Protein AF-A0A7S3ZFI7-F1 (afdb_monomer)

Mean predicted aligned error: 6.42 Å

Structure (mmCIF, N/CA/C/O backbone):
data_AF-A0A7S3ZFI7-F1
#
_entry.id   AF-A0A7S3ZFI7-F1
#
loop_
_atom_site.group_PDB
_atom_site.id
_atom_site.type_symbol
_atom_site.label_atom_id
_atom_site.label_alt_id
_atom_site.label_comp_id
_atom_site.label_asym_id
_atom_site.label_entity_id
_atom_site.label_seq_id
_atom_site.pdbx_PDB_ins_code
_atom_site.Cartn_x
_atom_site.Cartn_y
_atom_site.Cartn_z
_atom_site.occupancy
_atom_site.B_iso_or_equiv
_atom_site.auth_seq_id
_atom_site.auth_comp_id
_atom_site.auth_asym_id
_atom_site.auth_atom_id
_atom_site.pdbx_PDB_model_num
ATOM 1 N N . GLY A 1 1 ? 22.942 -2.875 2.070 1.00 42.62 1 GLY A N 1
ATOM 2 C CA . GLY A 1 1 ? 22.143 -2.290 3.158 1.00 42.62 1 GLY A CA 1
ATOM 3 C C . GLY A 1 1 ? 21.107 -1.378 2.551 1.00 42.62 1 GLY A C 1
ATOM 4 O O . GLY A 1 1 ? 21.438 -0.238 2.282 1.00 42.62 1 GLY A O 1
ATOM 5 N N . GLY A 1 2 ? 19.921 -1.910 2.255 1.00 50.19 2 GLY A N 1
ATOM 6 C CA . GLY A 1 2 ? 18.854 -1.205 1.529 1.00 50.19 2 GLY A CA 1
ATOM 7 C C . GLY A 1 2 ? 17.452 -1.699 1.896 1.00 50.19 2 GLY A C 1
ATOM 8 O O . GLY A 1 2 ? 16.550 -1.615 1.080 1.00 50.19 2 GLY A O 1
ATOM 9 N N . ILE A 1 3 ? 17.293 -2.268 3.095 1.00 49.34 3 ILE A N 1
ATOM 10 C CA . ILE A 1 3 ? 15.985 -2.616 3.663 1.00 49.34 3 ILE A CA 1
ATOM 11 C C . ILE A 1 3 ? 15.867 -1.952 5.034 1.00 49.34 3 ILE A C 1
ATOM 13 O O . ILE A 1 3 ? 16.864 -1.883 5.760 1.00 49.34 3 ILE A O 1
ATOM 17 N N . THR A 1 4 ? 14.673 -1.480 5.383 1.00 49.75 4 THR A N 1
ATOM 18 C CA . THR A 1 4 ? 14.353 -0.953 6.713 1.00 49.75 4 THR A CA 1
ATOM 19 C C . THR A 1 4 ? 14.532 -2.061 7.757 1.00 49.75 4 THR A C 1
ATOM 21 O O . THR A 1 4 ? 14.021 -3.167 7.587 1.00 49.75 4 THR A O 1
ATOM 24 N N . GLN A 1 5 ? 15.293 -1.795 8.826 1.00 54.38 5 GLN A N 1
ATOM 25 C CA . GLN A 1 5 ? 15.599 -2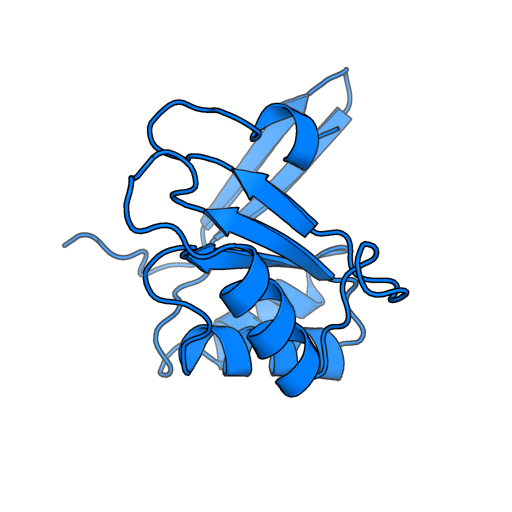.769 9.894 1.00 54.38 5 GLN A CA 1
ATOM 26 C C . GLN A 1 5 ? 15.017 -2.381 11.264 1.00 54.38 5 GLN A C 1
ATOM 28 O O . GLN A 1 5 ? 15.114 -3.152 12.217 1.00 54.38 5 GLN A O 1
ATOM 33 N N . SER A 1 6 ? 14.400 -1.205 11.370 1.00 54.47 6 SER A N 1
ATOM 34 C CA . SER A 1 6 ? 13.795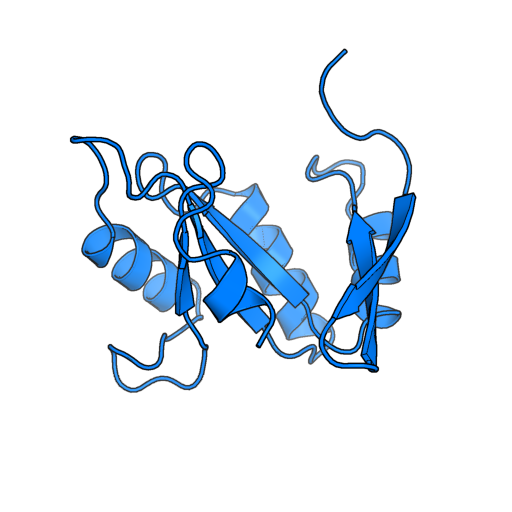 -0.666 12.591 1.00 54.47 6 SER A CA 1
ATOM 35 C C . SER A 1 6 ? 12.430 -0.066 12.275 1.00 54.47 6 SER A C 1
ATOM 37 O O . SER A 1 6 ? 12.267 0.505 11.203 1.00 54.47 6 SER A O 1
ATOM 39 N N . LEU A 1 7 ? 11.477 -0.150 13.209 1.00 57.50 7 LEU A N 1
ATOM 40 C CA . LEU A 1 7 ? 10.214 0.587 13.109 1.00 57.50 7 LEU A CA 1
ATOM 41 C C . LEU A 1 7 ? 10.524 2.091 13.061 1.00 57.50 7 LEU A C 1
ATOM 43 O O . LEU A 1 7 ? 11.108 2.621 14.008 1.00 57.50 7 LEU A O 1
ATOM 47 N N . GLY A 1 8 ? 10.172 2.749 11.961 1.00 63.34 8 GLY A N 1
ATOM 48 C CA . GLY A 1 8 ? 10.343 4.188 11.772 1.00 63.34 8 GLY A CA 1
ATOM 49 C C . GLY A 1 8 ? 8.989 4.844 11.553 1.00 63.34 8 GLY A C 1
ATOM 50 O O . GLY A 1 8 ? 8.206 4.361 10.744 1.00 63.34 8 GLY A O 1
ATOM 51 N N . GLY A 1 9 ? 8.708 5.918 12.288 1.00 72.00 9 GLY A N 1
ATOM 52 C CA . GLY A 1 9 ? 7.520 6.743 12.089 1.00 72.00 9 GLY A CA 1
ATOM 53 C C . GLY A 1 9 ? 7.908 8.096 11.509 1.00 72.00 9 GLY A C 1
ATOM 54 O O . GLY A 1 9 ? 8.873 8.696 11.987 1.00 72.00 9 GLY A O 1
ATOM 55 N N . PHE A 1 10 ? 7.182 8.586 10.511 1.00 77.31 10 PHE A N 1
ATOM 56 C CA . PHE A 1 10 ? 7.348 9.950 10.016 1.00 77.31 10 PHE A CA 1
ATOM 57 C C . PHE A 1 10 ? 5.994 10.630 9.831 1.00 77.31 10 PHE A C 1
ATOM 59 O O . PHE A 1 10 ? 5.019 10.011 9.413 1.00 77.31 10 PHE A O 1
ATOM 66 N N . LEU A 1 11 ? 5.948 11.913 10.184 1.00 75.62 11 LEU A N 1
ATOM 67 C CA . LEU A 1 11 ? 4.769 12.753 10.025 1.00 75.62 11 LEU A CA 1
ATOM 68 C C . LEU A 1 11 ? 4.838 13.468 8.679 1.00 75.62 11 LEU A C 1
ATOM 70 O O . LEU A 1 11 ? 5.876 14.028 8.318 1.00 75.62 11 LEU A O 1
ATOM 74 N N . VAL A 1 12 ? 3.726 13.454 7.957 1.00 80.56 12 VAL A N 1
ATOM 75 C CA . VAL A 1 12 ? 3.531 14.183 6.706 1.00 80.56 12 VAL A CA 1
ATOM 76 C C . VAL A 1 12 ? 2.336 15.105 6.896 1.00 80.56 12 VAL A C 1
ATOM 78 O O . VAL A 1 12 ? 1.251 14.649 7.248 1.00 80.56 12 VAL A O 1
ATOM 81 N N . SER A 1 13 ? 2.533 16.403 6.678 1.00 78.25 13 SER A N 1
ATOM 82 C CA . SER A 1 13 ? 1.449 17.385 6.703 1.00 78.25 13 SER A CA 1
ATOM 83 C C . SER A 1 13 ? 0.922 17.604 5.286 1.00 78.25 13 SER A C 1
ATOM 85 O O . SER A 1 13 ? 1.690 17.976 4.397 1.00 78.25 13 SER A O 1
ATOM 87 N N . ARG A 1 14 ? -0.381 17.409 5.074 1.00 75.94 14 ARG A N 1
ATOM 88 C CA . ARG A 1 14 ? -1.074 17.637 3.796 1.00 75.94 14 ARG A CA 1
ATOM 89 C C . ARG A 1 14 ? -2.433 18.274 4.082 1.00 75.94 14 ARG A C 1
ATOM 91 O O . ARG A 1 14 ? -3.130 17.831 4.982 1.00 75.94 14 ARG A O 1
ATOM 98 N N . ASN A 1 15 ? -2.791 19.337 3.358 1.00 73.62 15 ASN A N 1
ATOM 99 C CA . ASN A 1 15 ? -4.084 20.031 3.496 1.00 73.62 15 ASN A CA 1
ATOM 100 C C . ASN A 1 15 ? -4.472 20.395 4.950 1.00 73.62 15 ASN A C 1
ATOM 102 O O . ASN A 1 15 ? -5.609 20.195 5.361 1.00 73.62 15 ASN A O 1
ATOM 106 N N . GLU A 1 16 ? -3.517 20.912 5.736 1.00 76.31 16 GLU A N 1
ATOM 107 C CA . GLU A 1 16 ? -3.681 21.243 7.171 1.00 76.31 16 GLU A CA 1
ATOM 108 C C . GLU A 1 16 ? -3.970 20.040 8.095 1.00 76.31 16 GLU A C 1
ATOM 110 O O . GLU A 1 16 ? -4.217 20.219 9.288 1.00 76.31 16 GLU A O 1
ATOM 115 N N . GLN A 1 17 ? -3.876 18.814 7.578 1.00 77.88 17 GLN A N 1
ATOM 116 C CA . GLN A 1 17 ? -3.967 17.569 8.333 1.00 77.88 17 GLN A CA 1
ATOM 117 C C . GLN A 1 17 ? -2.589 16.913 8.467 1.00 77.88 17 GLN A C 1
ATOM 119 O O . GLN A 1 17 ? -1.753 16.978 7.563 1.00 77.88 17 GLN A O 1
ATOM 124 N N . GLU A 1 18 ? -2.336 16.280 9.612 1.00 82.06 18 GLU A N 1
ATOM 125 C CA . GLU A 1 18 ? -1.114 15.512 9.860 1.00 82.06 18 GLU A CA 1
ATOM 126 C C . GLU A 1 18 ? -1.404 14.015 9.753 1.00 82.06 18 GLU A C 1
ATOM 128 O O . GLU A 1 18 ? -2.304 13.498 10.412 1.00 82.06 18 GLU A O 1
ATOM 133 N N . MET A 1 19 ? -0.610 13.313 8.948 1.00 83.31 19 MET A N 1
ATOM 134 C CA . MET A 1 19 ? -0.648 11.860 8.809 1.00 83.31 19 MET A CA 1
ATOM 135 C C . MET A 1 19 ? 0.648 11.257 9.338 1.00 83.31 19 MET A C 1
ATOM 137 O O . MET A 1 19 ? 1.740 11.719 9.005 1.00 83.31 19 MET A O 1
ATOM 141 N N . CYS A 1 20 ? 0.540 10.209 10.153 1.00 81.88 20 CYS A N 1
ATOM 142 C CA . CYS A 1 20 ? 1.688 9.456 10.648 1.00 81.88 20 CYS A CA 1
ATOM 143 C C . CYS A 1 20 ? 1.850 8.171 9.836 1.00 81.88 20 CYS A C 1
ATOM 145 O O . CYS A 1 20 ? 0.986 7.298 9.866 1.00 81.88 20 CYS A O 1
ATOM 147 N N . PHE A 1 21 ? 2.975 8.038 9.144 1.00 82.69 21 PHE A N 1
ATOM 148 C CA . PHE A 1 21 ? 3.337 6.821 8.433 1.00 82.69 21 PHE A CA 1
ATOM 149 C C . PHE A 1 21 ? 4.262 5.980 9.302 1.00 82.69 21 PHE A C 1
ATOM 151 O O . PHE A 1 21 ? 5.292 6.469 9.766 1.00 82.69 21 PHE A O 1
ATOM 158 N N . LEU A 1 22 ? 3.907 4.709 9.499 1.00 78.75 22 LEU A N 1
ATOM 159 C CA . LEU A 1 22 ? 4.745 3.721 10.174 1.00 78.75 22 LEU A CA 1
ATOM 160 C C . LEU A 1 22 ? 5.335 2.759 9.141 1.00 78.75 22 LEU A C 1
ATOM 162 O O . LEU A 1 22 ? 4.620 1.934 8.576 1.00 78.75 22 LEU A O 1
ATOM 166 N N . ASP A 1 23 ? 6.646 2.831 8.925 1.00 79.81 23 ASP A N 1
ATOM 167 C CA . ASP A 1 23 ? 7.366 1.876 8.086 1.00 79.81 23 ASP A CA 1
ATOM 168 C C . ASP A 1 23 ? 7.826 0.676 8.928 1.00 79.81 23 ASP A C 1
ATOM 170 O O . ASP A 1 23 ? 8.492 0.822 9.963 1.00 79.81 23 ASP A O 1
ATOM 174 N N . THR A 1 24 ? 7.455 -0.529 8.490 1.00 67.69 24 THR A N 1
ATOM 175 C CA . THR A 1 24 ? 7.795 -1.790 9.160 1.00 67.69 24 THR A CA 1
ATOM 176 C C . THR A 1 24 ? 8.595 -2.696 8.221 1.00 67.69 24 THR A C 1
ATOM 178 O O . THR A 1 24 ? 8.278 -2.805 7.039 1.00 67.69 24 THR A O 1
ATOM 181 N N . PRO A 1 25 ? 9.604 -3.433 8.717 1.00 66.75 25 PRO A N 1
ATOM 182 C CA . PRO A 1 25 ? 10.327 -4.390 7.884 1.00 66.75 25 PRO A CA 1
ATOM 183 C C . PRO A 1 25 ? 9.418 -5.524 7.352 1.00 66.75 25 PRO A C 1
ATOM 185 O O . PRO A 1 25 ? 8.751 -6.226 8.120 1.00 66.75 25 PRO A O 1
ATOM 188 N N . GLY A 1 26 ? 9.450 -5.775 6.038 1.00 59.75 26 GLY A N 1
ATOM 189 C CA . GLY A 1 26 ? 8.643 -6.813 5.366 1.00 59.75 26 GLY A CA 1
ATOM 190 C C . GLY A 1 26 ? 9.112 -8.264 5.570 1.00 59.75 26 GLY A C 1
ATOM 191 O O . GLY A 1 26 ? 8.361 -9.209 5.334 1.00 59.75 26 GLY A O 1
ATOM 192 N N . HIS A 1 27 ? 10.332 -8.485 6.074 1.00 71.56 27 HIS A N 1
ATOM 193 C CA . HIS A 1 27 ? 10.874 -9.837 6.259 1.00 71.56 27 HIS A CA 1
ATOM 194 C C . HIS A 1 27 ? 10.099 -10.622 7.336 1.00 71.56 27 HIS A C 1
ATOM 196 O O . HIS A 1 27 ? 9.687 -10.067 8.358 1.00 71.56 27 HIS A O 1
ATOM 202 N N . SER A 1 28 ? 9.901 -11.928 7.135 1.00 62.25 28 SER A N 1
ATOM 203 C CA . SER A 1 28 ? 9.087 -12.810 7.997 1.00 62.25 28 SER A CA 1
ATOM 204 C C . SER A 1 28 ? 9.499 -12.791 9.476 1.00 62.25 28 SER A C 1
ATOM 206 O O . SER A 1 28 ? 8.651 -12.812 10.364 1.00 62.25 28 SER A O 1
ATOM 208 N N . VAL A 1 29 ? 10.797 -12.640 9.746 1.00 59.44 29 VAL A N 1
ATOM 209 C CA . VAL A 1 29 ? 11.377 -12.514 11.100 1.00 59.44 29 VAL A CA 1
ATOM 210 C C . VAL A 1 29 ? 10.792 -11.333 11.900 1.00 59.44 29 VAL A C 1
ATOM 212 O O . VAL A 1 29 ? 10.767 -11.380 13.127 1.00 59.44 29 VAL A O 1
ATOM 215 N N . PHE A 1 30 ? 10.245 -10.308 11.238 1.00 68.62 30 PHE A N 1
ATOM 216 C CA . PHE A 1 30 ? 9.665 -9.122 11.884 1.00 68.62 30 PHE A CA 1
ATOM 217 C C . PHE A 1 30 ? 8.133 -9.151 11.977 1.00 68.62 30 PHE A C 1
ATOM 219 O O . PHE A 1 30 ? 7.510 -8.119 12.231 1.00 68.62 30 PHE A O 1
ATOM 226 N N . ARG A 1 31 ? 7.506 -10.330 11.845 1.00 69.19 31 ARG A N 1
ATOM 227 C CA . ARG A 1 31 ? 6.047 -10.514 11.978 1.00 69.19 31 ARG A CA 1
ATOM 228 C C . ARG A 1 31 ? 5.473 -9.841 13.228 1.00 69.19 31 ARG A C 1
ATOM 230 O O . ARG A 1 31 ? 4.462 -9.151 13.151 1.00 69.19 31 ARG A O 1
ATOM 237 N N . SER A 1 32 ? 6.143 -9.988 14.376 1.00 73.06 32 SER A N 1
ATOM 238 C CA . SER A 1 32 ? 5.679 -9.374 15.627 1.00 73.06 32 SER A CA 1
ATOM 239 C C . SER A 1 32 ? 5.720 -7.842 15.597 1.00 73.06 32 SER A C 1
ATOM 241 O O . SER A 1 32 ? 4.917 -7.224 16.291 1.00 73.06 32 SER A O 1
ATOM 243 N N . MET A 1 33 ? 6.624 -7.228 14.825 1.00 73.44 33 MET A N 1
ATOM 244 C CA . MET A 1 33 ? 6.658 -5.772 14.658 1.00 73.44 33 MET A CA 1
ATOM 245 C C . MET A 1 33 ? 5.532 -5.302 13.739 1.00 73.44 33 MET A C 1
ATOM 247 O O . MET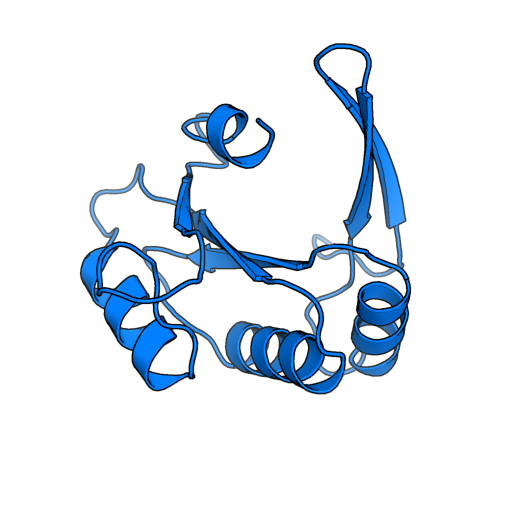 A 1 33 ? 4.873 -4.326 14.073 1.00 73.44 33 MET A O 1
ATOM 251 N N . ARG A 1 34 ? 5.252 -6.032 12.650 1.00 74.12 34 ARG A N 1
ATOM 252 C CA . ARG A 1 34 ? 4.115 -5.730 11.763 1.00 74.12 34 ARG A CA 1
ATOM 253 C C . ARG A 1 34 ? 2.777 -5.817 12.487 1.00 74.12 34 ARG A C 1
ATOM 255 O O . ARG A 1 34 ? 1.968 -4.911 12.357 1.00 74.12 34 ARG A O 1
ATOM 262 N N . ALA A 1 35 ? 2.577 -6.845 13.313 1.00 74.75 35 ALA A N 1
ATOM 263 C CA . ALA A 1 35 ? 1.357 -6.979 14.110 1.00 74.75 35 ALA A CA 1
ATOM 264 C C . ALA A 1 35 ? 1.167 -5.806 15.090 1.00 74.75 35 ALA A C 1
ATOM 266 O O . ALA A 1 35 ? 0.076 -5.257 15.190 1.00 74.75 35 ALA A O 1
ATOM 267 N N . LYS A 1 36 ? 2.240 -5.379 15.772 1.00 79.62 36 LYS A N 1
ATOM 268 C CA . LYS A 1 36 ? 2.190 -4.224 16.684 1.00 79.62 36 LYS A CA 1
ATOM 269 C C . LYS A 1 36 ? 1.975 -2.901 15.951 1.00 79.62 36 LYS A C 1
ATOM 271 O O . LYS A 1 36 ? 1.234 -2.068 16.451 1.00 79.62 36 LYS A O 1
ATOM 276 N N . GLY A 1 37 ? 2.619 -2.715 14.797 1.00 78.75 37 GLY A N 1
ATOM 277 C CA . GLY A 1 37 ? 2.423 -1.538 13.951 1.00 78.75 37 GLY A CA 1
ATOM 278 C C . GLY A 1 37 ? 0.982 -1.449 13.466 1.00 78.75 37 GLY A C 1
ATOM 279 O O . GLY A 1 37 ? 0.344 -0.432 13.674 1.00 78.75 37 GLY A O 1
ATOM 280 N N . CYS A 1 38 ? 0.444 -2.552 12.947 1.00 79.69 38 CYS A N 1
ATOM 281 C CA . CYS A 1 38 ? -0.934 -2.641 12.476 1.00 79.69 38 CYS A CA 1
ATOM 282 C C . CYS A 1 38 ? -1.957 -2.313 13.579 1.00 79.69 38 CYS A C 1
ATOM 284 O O . CYS A 1 38 ? -2.870 -1.535 13.345 1.00 79.69 38 CYS A O 1
ATOM 286 N N . GLN A 1 39 ? -1.768 -2.807 14.808 1.00 81.06 39 GLN A N 1
ATOM 287 C CA . GLN A 1 39 ? -2.638 -2.452 15.944 1.00 81.06 39 GLN A CA 1
ATOM 288 C C . GLN A 1 39 ? -2.532 -0.986 16.387 1.00 81.06 39 GLN A C 1
ATOM 290 O O . GLN A 1 39 ? -3.414 -0.499 17.088 1.00 81.06 39 GLN A O 1
ATOM 295 N N . ALA A 1 40 ? -1.439 -0.307 16.043 1.00 82.75 40 ALA A N 1
ATOM 296 C CA . ALA A 1 40 ? -1.210 1.091 16.385 1.00 82.75 40 ALA A CA 1
ATOM 297 C C . ALA A 1 40 ? -1.657 2.063 15.279 1.00 82.75 40 ALA A C 1
ATOM 299 O O . ALA A 1 40 ? -1.563 3.270 15.482 1.00 82.75 40 ALA A O 1
ATOM 300 N N . THR A 1 41 ? -2.105 1.556 14.125 1.00 85.31 41 THR A N 1
ATOM 301 C CA . THR A 1 41 ? -2.554 2.355 12.976 1.00 85.31 41 THR A CA 1
ATOM 302 C C . THR A 1 41 ? -4.050 2.249 12.766 1.00 85.31 41 THR A C 1
ATOM 304 O O . THR A 1 41 ? -4.619 1.168 12.900 1.00 85.31 41 THR A O 1
ATOM 307 N N . ASP A 1 42 ? -4.656 3.340 12.311 1.00 88.62 42 ASP A N 1
ATOM 308 C CA . ASP A 1 42 ? -6.062 3.355 11.910 1.00 88.62 42 ASP A CA 1
ATOM 309 C C . ASP A 1 42 ? -6.289 2.714 10.530 1.00 88.62 42 ASP A C 1
ATOM 311 O O . ASP A 1 42 ? -7.369 2.194 10.262 1.00 88.62 42 ASP A O 1
ATOM 315 N N . ILE A 1 43 ? -5.282 2.746 9.647 1.00 89.31 43 ILE A N 1
ATOM 316 C CA . ILE A 1 43 ? -5.347 2.244 8.265 1.00 89.31 43 ILE A CA 1
ATOM 317 C C . ILE A 1 43 ? -4.027 1.552 7.906 1.00 89.31 43 ILE A C 1
ATOM 319 O O . ILE A 1 43 ? -2.948 2.029 8.260 1.00 89.31 43 ILE A O 1
ATOM 323 N N . ALA A 1 44 ? -4.108 0.447 7.162 1.00 90.62 44 ALA A N 1
ATOM 324 C CA . ALA A 1 44 ? -2.958 -0.243 6.589 1.00 90.62 44 ALA A CA 1
ATOM 325 C C . ALA A 1 44 ? -2.867 0.005 5.076 1.00 90.62 44 ALA A C 1
ATOM 327 O O . ALA A 1 44 ? -3.806 -0.284 4.335 1.00 90.62 44 ALA A O 1
ATOM 328 N N . ILE A 1 45 ? -1.709 0.478 4.605 1.00 90.88 45 ILE A N 1
ATOM 329 C CA . ILE A 1 45 ? -1.410 0.596 3.172 1.00 90.88 45 ILE A CA 1
ATOM 330 C C . ILE A 1 45 ? -0.574 -0.609 2.744 1.00 90.88 45 ILE A C 1
ATOM 332 O O . ILE A 1 45 ? 0.527 -0.826 3.254 1.00 90.88 45 ILE A O 1
ATOM 336 N N . ILE A 1 46 ? -1.083 -1.392 1.795 1.00 91.56 46 ILE A N 1
ATOM 337 C CA . ILE A 1 46 ? -0.392 -2.559 1.243 1.00 91.56 46 ILE A CA 1
ATOM 338 C C . ILE A 1 46 ? 0.093 -2.224 -0.162 1.00 91.56 46 ILE A C 1
ATOM 340 O O . ILE A 1 46 ? -0.700 -2.029 -1.079 1.00 91.56 46 ILE A O 1
ATOM 344 N N . ILE A 1 47 ? 1.413 -2.179 -0.334 1.00 92.12 47 ILE A N 1
ATOM 345 C CA . ILE A 1 47 ? 2.036 -1.896 -1.627 1.00 92.12 47 ILE A CA 1
ATOM 346 C C . ILE A 1 47 ? 2.263 -3.212 -2.374 1.00 92.12 47 ILE A C 1
ATOM 348 O O . ILE A 1 47 ? 2.919 -4.12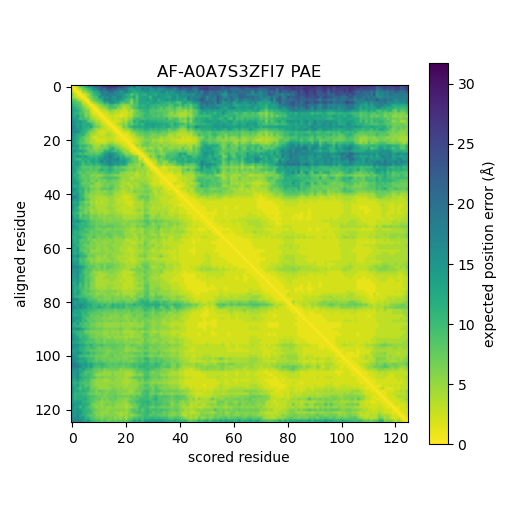1 -1.859 1.00 92.12 47 ILE A O 1
ATOM 352 N N . VAL A 1 48 ? 1.754 -3.305 -3.601 1.00 94.06 48 VAL A N 1
ATOM 353 C CA . VAL A 1 48 ? 1.907 -4.474 -4.480 1.00 94.06 48 VAL A CA 1
ATOM 354 C C . VAL A 1 48 ? 2.531 -4.035 -5.789 1.00 94.06 48 VAL A C 1
ATOM 356 O O . VAL A 1 48 ? 2.203 -2.977 -6.307 1.00 94.06 48 VAL A O 1
ATOM 359 N N . SER A 1 49 ? 3.459 -4.812 -6.338 1.00 94.62 49 SER A N 1
ATOM 360 C CA . SER A 1 49 ? 4.068 -4.458 -7.617 1.00 94.62 49 SER A CA 1
ATOM 361 C C . SER A 1 49 ? 3.175 -4.897 -8.775 1.00 94.62 49 SER A C 1
ATOM 363 O O . SER A 1 49 ? 2.823 -6.066 -8.849 1.00 94.62 49 SER A O 1
ATOM 365 N N . ALA A 1 50 ? 2.914 -4.002 -9.726 1.00 94.56 50 ALA A N 1
ATOM 366 C CA . ALA A 1 50 ? 2.219 -4.317 -10.973 1.00 94.56 50 ALA A CA 1
ATOM 367 C C . ALA A 1 50 ? 2.984 -5.322 -11.854 1.00 94.56 50 ALA A C 1
ATOM 369 O O . ALA A 1 50 ? 2.383 -5.970 -12.697 1.00 94.56 50 ALA A O 1
ATOM 370 N N . THR A 1 51 ? 4.303 -5.460 -11.676 1.00 92.62 51 THR A N 1
ATOM 371 C CA . THR A 1 51 ? 5.128 -6.425 -12.424 1.00 92.62 51 THR A CA 1
ATOM 372 C C . THR A 1 51 ? 5.286 -7.754 -11.702 1.00 92.62 51 THR A C 1
ATOM 374 O O . THR A 1 51 ? 5.281 -8.806 -12.330 1.00 92.62 51 THR A O 1
ATOM 377 N N . ASP A 1 52 ? 5.481 -7.703 -10.381 1.00 93.12 52 ASP A N 1
ATOM 378 C CA . ASP A 1 52 ? 5.830 -8.889 -9.590 1.00 93.12 52 ASP A CA 1
ATOM 379 C C . ASP A 1 52 ? 4.578 -9.562 -9.003 1.00 93.12 52 ASP A C 1
ATOM 381 O O . ASP A 1 52 ? 4.638 -10.713 -8.578 1.00 93.12 52 ASP A O 1
ATOM 385 N N . GLY A 1 53 ? 3.447 -8.855 -8.971 1.00 93.25 53 GLY A N 1
ATOM 386 C CA . GLY A 1 53 ? 2.192 -9.335 -8.414 1.00 93.25 53 GLY A CA 1
ATOM 387 C C . GLY A 1 53 ? 2.205 -9.503 -6.897 1.00 93.25 53 GLY A C 1
ATOM 388 O O . GLY A 1 53 ? 3.039 -8.946 -6.174 1.00 93.25 53 GLY A O 1
ATOM 389 N N . VAL A 1 54 ? 1.232 -10.269 -6.408 1.00 93.50 54 VAL A N 1
ATOM 390 C CA . VAL A 1 54 ? 1.067 -10.597 -4.991 1.00 93.50 54 VAL A CA 1
ATOM 391 C C . VAL A 1 54 ? 2.093 -11.657 -4.591 1.00 93.50 54 VAL A C 1
ATOM 393 O O . VAL A 1 54 ? 2.114 -12.764 -5.121 1.00 93.50 54 VAL A O 1
ATOM 396 N N . GLN A 1 55 ? 2.941 -11.319 -3.620 1.00 92.25 55 GLN A N 1
ATOM 397 C CA . GLN A 1 55 ? 4.003 -12.189 -3.106 1.00 92.25 55 GLN A CA 1
ATOM 398 C C . GLN A 1 55 ? 3.669 -12.685 -1.690 1.00 92.25 55 GLN A C 1
ATOM 400 O O . GLN A 1 55 ? 2.811 -12.117 -1.016 1.00 92.25 55 GLN A O 1
ATOM 405 N N . GLU A 1 56 ? 4.386 -13.692 -1.176 1.00 89.62 56 GLU A N 1
ATOM 406 C CA . GLU A 1 56 ? 4.144 -14.245 0.176 1.00 89.62 56 GLU A CA 1
ATOM 407 C C . GLU A 1 56 ? 4.136 -13.171 1.283 1.00 89.62 56 GLU A C 1
ATOM 409 O O . GLU A 1 56 ? 3.335 -13.227 2.215 1.00 89.62 56 GLU A O 1
ATOM 414 N N . GLN A 1 57 ? 4.994 -12.152 1.168 1.00 85.25 57 GLN A N 1
ATOM 415 C CA . GLN A 1 57 ? 5.041 -11.035 2.121 1.00 85.25 57 GLN A CA 1
ATOM 416 C C . GLN A 1 57 ? 3.789 -10.150 2.056 1.00 85.25 57 GLN A C 1
ATOM 418 O O . GLN A 1 57 ? 3.341 -9.640 3.086 1.00 85.25 57 GLN A O 1
ATOM 423 N N . THR A 1 58 ? 3.214 -9.988 0.863 1.00 90.31 58 THR A N 1
ATOM 424 C CA . THR A 1 58 ? 1.944 -9.291 0.654 1.00 90.31 58 THR A CA 1
ATOM 425 C C . THR A 1 58 ? 0.823 -10.071 1.326 1.00 90.31 58 THR A C 1
ATOM 427 O O . THR A 1 58 ? 0.109 -9.504 2.144 1.00 90.31 58 THR A O 1
ATOM 430 N N . ILE A 1 59 ? 0.736 -11.380 1.071 1.00 91.69 59 ILE A N 1
ATOM 431 C CA . ILE A 1 59 ? -0.284 -12.267 1.654 1.00 91.69 59 ILE A CA 1
ATOM 432 C C . ILE A 1 59 ? -0.230 -12.223 3.185 1.00 91.69 59 ILE A C 1
ATOM 434 O O . ILE A 1 59 ? -1.254 -12.063 3.848 1.00 91.69 59 ILE A O 1
ATOM 438 N N . GLU A 1 60 ? 0.969 -12.291 3.765 1.00 87.94 60 GLU A N 1
ATOM 439 C CA . GLU A 1 60 ? 1.133 -12.202 5.216 1.00 87.94 60 GLU A CA 1
ATOM 440 C C . GLU A 1 60 ? 0.701 -10.834 5.769 1.00 87.94 60 GLU A C 1
ATOM 442 O O . GLU A 1 60 ? 0.106 -10.758 6.842 1.00 87.94 60 GLU A O 1
ATOM 447 N N . SER A 1 61 ? 0.973 -9.746 5.045 1.00 88.62 61 SER A N 1
ATOM 448 C CA . SER A 1 61 ? 0.547 -8.398 5.446 1.00 88.62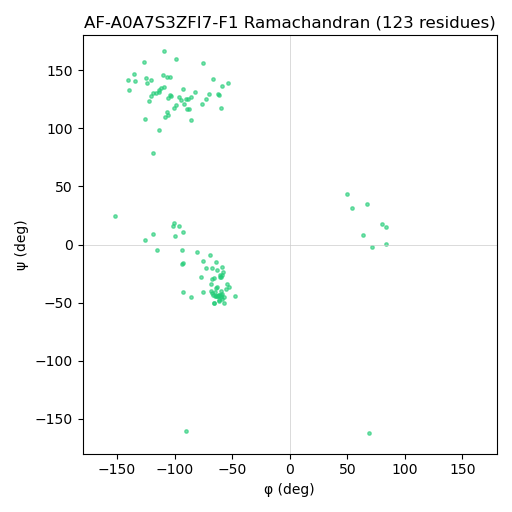 61 SER A CA 1
ATOM 449 C C . SER A 1 61 ? -0.976 -8.240 5.389 1.00 88.62 61 SER A C 1
ATOM 451 O O . SER A 1 61 ? -1.559 -7.711 6.334 1.00 88.62 61 SER A O 1
ATOM 453 N N . ILE A 1 62 ? -1.619 -8.772 4.341 1.00 91.19 62 ILE A N 1
ATOM 454 C CA . ILE A 1 62 ? -3.084 -8.822 4.202 1.00 91.19 62 ILE A CA 1
ATOM 455 C C . ILE A 1 62 ? -3.689 -9.553 5.396 1.00 91.19 62 ILE A C 1
ATOM 457 O O . ILE A 1 62 ? -4.578 -9.033 6.069 1.00 91.19 62 ILE A O 1
ATOM 461 N N . ARG A 1 63 ? -3.155 -10.738 5.701 1.00 90.06 63 ARG A N 1
ATOM 462 C CA . ARG A 1 63 ? -3.626 -11.566 6.806 1.00 90.06 63 ARG A CA 1
ATOM 463 C C . ARG A 1 63 ? -3.523 -10.844 8.147 1.00 90.06 63 ARG A C 1
ATOM 465 O O . ARG A 1 63 ? -4.481 -10.862 8.910 1.00 90.06 63 ARG A O 1
ATOM 472 N N . ILE A 1 64 ? -2.390 -10.202 8.439 1.00 88.56 64 ILE A N 1
ATOM 473 C CA . ILE A 1 64 ? -2.209 -9.453 9.692 1.00 88.56 64 ILE A CA 1
ATOM 474 C C . ILE A 1 64 ? -3.222 -8.307 9.787 1.00 88.56 64 ILE A C 1
ATOM 476 O O . ILE A 1 64 ? -3.823 -8.130 10.845 1.00 88.56 64 ILE A O 1
ATOM 480 N N . ALA A 1 65 ? -3.437 -7.552 8.708 1.00 89.62 65 ALA A N 1
ATOM 481 C CA . ALA A 1 65 ? -4.397 -6.452 8.706 1.00 89.62 65 ALA A CA 1
ATOM 482 C C . ALA A 1 65 ? -5.840 -6.940 8.923 1.00 89.62 65 ALA A C 1
ATOM 484 O O . ALA A 1 65 ? -6.547 -6.403 9.775 1.00 89.62 65 ALA A O 1
ATOM 485 N N . GLN A 1 66 ? -6.241 -8.025 8.252 1.00 89.00 66 GLN A N 1
ATOM 486 C CA . GLN A 1 66 ? -7.553 -8.652 8.440 1.00 89.00 66 GLN A CA 1
ATOM 487 C C . GLN A 1 66 ? -7.738 -9.233 9.851 1.00 89.00 66 GLN A C 1
ATOM 489 O O . GLN A 1 66 ? -8.778 -9.011 10.465 1.00 89.00 66 GLN A O 1
ATOM 494 N N . GLU A 1 67 ? -6.734 -9.931 10.399 1.00 89.31 67 GLU A N 1
ATOM 495 C CA . GLU A 1 67 ? -6.770 -10.495 11.761 1.00 89.31 67 GLU A CA 1
ATOM 496 C C . GLU A 1 67 ? -6.937 -9.411 12.840 1.00 89.31 67 GLU A C 1
ATOM 498 O O . GLU A 1 67 ? -7.484 -9.687 13.907 1.00 89.31 67 GLU A O 1
ATOM 503 N N . ASN A 1 68 ? -6.481 -8.185 12.568 1.00 87.06 68 ASN A N 1
ATOM 504 C CA . ASN A 1 68 ? -6.607 -7.039 13.471 1.00 87.06 68 ASN A CA 1
ATOM 505 C C . ASN A 1 68 ? -7.764 -6.096 13.097 1.00 87.06 68 ASN A C 1
ATOM 507 O O . ASN A 1 68 ? -7.902 -5.047 13.721 1.00 87.06 68 ASN A O 1
ATOM 511 N N . CYS A 1 69 ? -8.601 -6.466 12.120 1.00 88.44 69 CYS A N 1
ATOM 512 C CA . CYS A 1 69 ? -9.726 -5.662 11.631 1.00 88.44 69 CYS A CA 1
ATOM 513 C C . CYS A 1 69 ? -9.331 -4.240 11.193 1.00 88.44 69 CYS A C 1
ATOM 515 O O . CYS A 1 69 ? -10.128 -3.311 11.324 1.00 88.44 69 CYS A O 1
ATOM 517 N N . VAL A 1 70 ? -8.109 -4.063 10.687 1.00 90.56 70 VAL A N 1
ATOM 518 C CA . VAL A 1 70 ? -7.623 -2.765 10.212 1.00 90.56 70 VAL A CA 1
ATOM 519 C C . VAL A 1 70 ? -8.059 -2.575 8.758 1.00 90.56 70 VAL A C 1
ATOM 521 O O . VAL A 1 70 ? -7.794 -3.458 7.938 1.00 90.56 70 VAL A O 1
ATOM 524 N N . PRO A 1 71 ? -8.722 -1.456 8.412 1.00 91.44 71 PRO A N 1
ATOM 525 C CA . PRO A 1 71 ? -9.037 -1.104 7.031 1.00 91.44 71 PRO A CA 1
ATOM 526 C C . PRO A 1 71 ? -7.793 -1.101 6.139 1.00 91.44 71 PRO A C 1
ATOM 528 O O . PRO A 1 71 ? -6.730 -0.622 6.537 1.00 91.44 71 PRO A O 1
ATOM 531 N N . ILE A 1 72 ? -7.932 -1.630 4.923 1.00 93.62 72 ILE A N 1
ATOM 532 C CA . ILE A 1 72 ? -6.823 -1.801 3.979 1.00 93.62 72 ILE A CA 1
ATOM 533 C C . ILE A 1 72 ? -7.037 -0.899 2.768 1.00 93.62 72 ILE A C 1
ATOM 535 O O . ILE A 1 72 ? -8.098 -0.936 2.146 1.00 93.62 72 ILE A O 1
ATOM 539 N N . ILE A 1 73 ? -5.989 -0.164 2.403 1.00 93.50 73 ILE A N 1
ATOM 540 C CA . ILE A 1 73 ? -5.844 0.508 1.111 1.00 93.50 73 ILE A CA 1
ATOM 541 C C . ILE A 1 73 ? -4.714 -0.188 0.355 1.00 93.50 73 ILE A C 1
ATOM 543 O O . ILE A 1 73 ? -3.658 -0.478 0.924 1.00 93.50 73 ILE A O 1
ATOM 547 N N . VAL A 1 74 ? -4.918 -0.476 -0.927 1.00 94.81 74 VAL A N 1
ATOM 548 C CA . VAL A 1 74 ? -3.902 -1.107 -1.771 1.00 94.81 74 VAL A CA 1
ATOM 549 C C . VAL A 1 74 ? -3.280 -0.073 -2.699 1.00 94.81 74 VAL A C 1
ATOM 551 O O . VAL A 1 74 ? -3.982 0.617 -3.426 1.00 94.81 74 VAL A O 1
ATOM 554 N N . ALA A 1 75 ? -1.952 -0.009 -2.722 1.00 94.81 75 ALA A N 1
ATOM 555 C CA . ALA A 1 75 ? -1.203 0.794 -3.678 1.00 94.81 75 ALA A CA 1
ATOM 556 C C . ALA A 1 75 ? -0.506 -0.128 -4.689 1.00 94.81 75 ALA A C 1
ATOM 558 O O . ALA A 1 75 ? 0.443 -0.840 -4.349 1.00 94.81 75 ALA A O 1
ATOM 559 N N . ILE A 1 76 ? -0.972 -0.129 -5.936 1.00 95.25 76 ILE A N 1
ATOM 560 C CA . ILE A 1 76 ? -0.376 -0.907 -7.024 1.00 95.25 76 ILE A CA 1
ATOM 561 C C . ILE A 1 76 ? 0.758 -0.071 -7.619 1.00 95.25 76 ILE A C 1
ATOM 563 O O . ILE A 1 76 ? 0.518 0.937 -8.266 1.00 95.25 76 ILE A O 1
ATOM 567 N N . ASN A 1 77 ? 2.004 -0.452 -7.358 1.00 93.06 77 ASN A N 1
ATOM 568 C CA . ASN A 1 77 ? 3.202 0.302 -7.712 1.00 93.06 77 ASN A CA 1
ATOM 569 C C . ASN A 1 77 ? 3.867 -0.209 -8.998 1.00 93.06 77 ASN A C 1
ATOM 571 O O . ASN A 1 77 ? 3.750 -1.381 -9.350 1.00 93.06 77 ASN A O 1
ATOM 575 N N . LYS A 1 78 ? 4.689 0.642 -9.620 1.00 93.31 78 LYS A N 1
ATOM 576 C CA . LYS A 1 78 ? 5.359 0.419 -10.912 1.00 93.31 78 LYS A CA 1
ATOM 577 C C . LYS A 1 78 ? 4.380 0.364 -12.092 1.00 93.31 78 LYS A C 1
ATOM 579 O O . LYS A 1 78 ? 4.619 -0.376 -13.036 1.00 93.31 78 LYS A O 1
ATOM 584 N N . CYS A 1 79 ? 3.302 1.145 -12.072 1.00 91.12 79 CYS A N 1
ATOM 585 C CA . CYS A 1 79 ? 2.390 1.234 -13.223 1.00 91.12 79 CYS A CA 1
ATOM 586 C C . CYS A 1 79 ? 3.009 1.954 -14.440 1.00 91.12 79 CYS A C 1
ATOM 588 O O . CYS A 1 79 ? 2.429 1.954 -15.517 1.00 91.12 79 CYS A O 1
ATOM 590 N N . ASP A 1 80 ? 4.190 2.564 -14.288 1.00 89.31 80 ASP A N 1
ATOM 591 C CA . ASP A 1 80 ? 4.901 3.281 -15.353 1.00 89.31 80 ASP A CA 1
ATOM 592 C C . ASP A 1 80 ? 5.699 2.385 -16.315 1.00 89.31 80 ASP A C 1
ATOM 594 O O . ASP A 1 80 ? 6.266 2.896 -17.280 1.00 89.31 80 ASP A O 1
ATOM 598 N N . VAL A 1 81 ? 5.804 1.079 -16.054 1.00 91.31 81 VAL A N 1
ATOM 599 C CA . VAL A 1 81 ? 6.645 0.172 -16.851 1.00 91.31 81 VAL A CA 1
ATOM 600 C C . VAL A 1 81 ? 5.809 -0.692 -17.793 1.00 91.31 81 VAL A C 1
ATOM 602 O O . VAL A 1 81 ? 4.748 -1.175 -17.416 1.00 91.31 81 VAL A O 1
ATOM 605 N N . ASP A 1 82 ? 6.333 -0.975 -18.990 1.00 87.88 82 ASP A N 1
ATOM 606 C CA . ASP A 1 82 ? 5.629 -1.745 -20.036 1.00 87.88 82 ASP A CA 1
ATOM 607 C C . ASP A 1 82 ? 5.216 -3.171 -19.611 1.00 87.88 82 ASP A C 1
ATOM 609 O O . ASP A 1 82 ? 4.367 -3.790 -20.243 1.00 87.88 82 ASP A O 1
ATOM 613 N N . GLY A 1 83 ? 5.832 -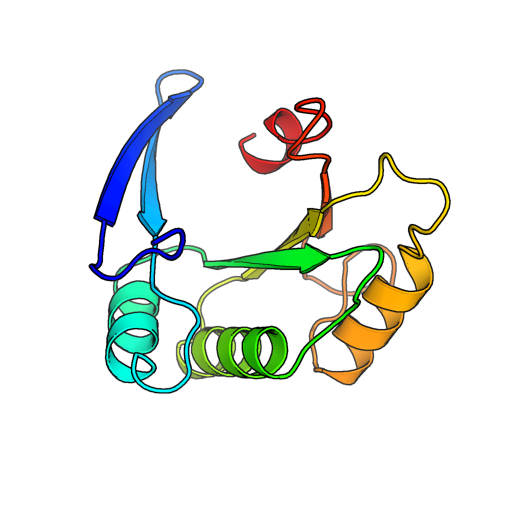3.715 -18.557 1.00 89.38 83 GLY A N 1
ATOM 614 C CA . GLY A 1 83 ? 5.513 -5.031 -17.994 1.00 89.38 83 GLY A CA 1
ATOM 615 C C . GLY A 1 83 ? 4.483 -5.014 -16.860 1.00 89.38 83 GLY A C 1
ATOM 616 O O . GLY A 1 83 ? 4.374 -6.012 -16.154 1.00 89.38 83 GLY A O 1
ATOM 617 N N . ALA A 1 84 ? 3.810 -3.889 -16.616 1.00 94.62 84 ALA A N 1
ATOM 618 C CA . ALA A 1 84 ? 2.787 -3.778 -15.584 1.00 94.62 84 ALA A CA 1
ATOM 619 C C . ALA A 1 84 ? 1.501 -4.520 -15.992 1.00 94.62 84 ALA A C 1
ATOM 621 O O . ALA A 1 84 ? 0.924 -4.239 -17.040 1.00 94.62 84 ALA A O 1
ATOM 622 N N . ASP A 1 85 ? 1.034 -5.432 -15.140 1.00 95.38 85 ASP A N 1
ATOM 623 C CA . ASP A 1 85 ? -0.222 -6.171 -15.296 1.00 95.38 85 ASP A CA 1
ATOM 624 C C . ASP A 1 85 ? -1.163 -5.873 -14.121 1.00 95.38 85 ASP A C 1
ATOM 626 O O . ASP A 1 85 ? -1.280 -6.627 -13.155 1.00 95.38 85 ASP A O 1
ATOM 630 N N . ILE A 1 86 ? -1.810 -4.712 -14.183 1.00 94.50 86 ILE A N 1
ATOM 631 C CA . ILE A 1 86 ? -2.649 -4.195 -13.096 1.00 94.50 86 ILE A CA 1
ATOM 632 C C . ILE A 1 86 ? -3.888 -5.075 -12.887 1.00 94.50 86 ILE A C 1
ATOM 634 O O . ILE A 1 86 ? -4.224 -5.401 -11.747 1.00 94.50 86 ILE A O 1
ATOM 638 N N . ASP A 1 87 ? -4.538 -5.496 -13.972 1.00 94.25 87 ASP A N 1
ATOM 639 C CA . ASP A 1 87 ? -5.726 -6.352 -13.915 1.00 94.25 87 ASP A CA 1
ATOM 640 C C . ASP A 1 87 ? -5.389 -7.727 -13.326 1.00 94.25 87 ASP A C 1
ATOM 642 O O . ASP A 1 87 ? -6.120 -8.235 -12.470 1.00 94.25 87 ASP A O 1
ATOM 646 N N . GLY A 1 88 ? -4.241 -8.300 -13.707 1.00 95.44 88 GLY A N 1
ATOM 647 C CA . GLY A 1 88 ? -3.723 -9.525 -13.106 1.00 95.44 88 GLY A CA 1
ATOM 648 C C . GLY A 1 88 ? -3.485 -9.380 -11.602 1.00 95.44 88 GLY A C 1
ATOM 649 O O . GLY A 1 88 ? -3.891 -10.251 -10.829 1.00 95.44 88 GLY A O 1
ATOM 650 N N . VAL A 1 89 ? -2.904 -8.260 -11.156 1.00 95.69 89 VAL A N 1
ATOM 651 C CA . VAL A 1 89 ? -2.726 -7.976 -9.721 1.00 95.69 89 VAL A CA 1
ATOM 652 C C . VAL A 1 89 ? -4.066 -7.849 -8.993 1.00 95.69 89 VAL A C 1
ATOM 654 O O . VAL A 1 89 ? -4.221 -8.437 -7.921 1.00 95.69 89 VAL A O 1
ATOM 657 N N . LYS A 1 90 ? -5.052 -7.141 -9.559 1.00 94.88 90 LYS A N 1
ATOM 658 C CA . LYS A 1 90 ? -6.404 -7.024 -8.976 1.00 94.88 90 LYS A CA 1
ATOM 659 C C . LYS A 1 90 ? -7.072 -8.399 -8.832 1.00 94.88 90 LYS A C 1
ATOM 661 O O . LYS A 1 90 ? -7.659 -8.684 -7.788 1.00 94.88 90 LYS A O 1
ATOM 666 N N . GLY A 1 91 ? -6.907 -9.283 -9.820 1.00 95.50 91 GLY A N 1
ATOM 667 C CA . GLY A 1 91 ? -7.353 -10.678 -9.738 1.00 95.50 91 GLY A CA 1
ATOM 668 C C . GLY A 1 91 ? -6.664 -11.465 -8.615 1.00 95.50 91 GLY A C 1
ATOM 669 O O . GLY A 1 91 ? -7.332 -12.086 -7.792 1.00 95.50 91 GLY A O 1
ATOM 670 N N . GLN A 1 92 ? -5.337 -11.371 -8.508 1.00 95.25 92 GLN A N 1
ATOM 671 C CA . GLN A 1 92 ? -4.577 -12.037 -7.441 1.00 95.25 92 GLN A CA 1
ATOM 672 C C . GLN A 1 92 ? -4.946 -11.528 -6.040 1.00 95.25 92 GLN A C 1
ATOM 674 O O . GLN A 1 92 ? -4.965 -12.302 -5.083 1.00 95.25 92 GLN A O 1
ATOM 679 N N . LEU A 1 93 ? -5.231 -10.232 -5.891 1.00 94.75 93 LEU A N 1
ATOM 680 C CA . LEU A 1 93 ? -5.708 -9.656 -4.632 1.00 94.75 93 LEU A CA 1
ATOM 681 C C . LEU A 1 93 ? -7.055 -10.258 -4.228 1.00 94.75 93 LEU A C 1
ATOM 683 O O . LEU A 1 93 ? -7.219 -10.657 -3.073 1.00 94.75 93 LEU A O 1
ATOM 687 N N . MET A 1 94 ? -7.976 -10.394 -5.187 1.00 94.31 94 MET A N 1
ATOM 688 C CA . MET A 1 94 ? -9.280 -11.019 -4.969 1.00 94.31 94 MET A CA 1
ATOM 689 C C . MET A 1 94 ? -9.131 -12.471 -4.502 1.00 94.31 94 MET A C 1
ATOM 691 O O . MET A 1 94 ? -9.751 -12.851 -3.507 1.00 94.31 94 MET A O 1
ATOM 695 N N . ASP A 1 95 ? -8.249 -13.247 -5.138 1.00 93.88 95 ASP A N 1
ATOM 696 C CA . ASP A 1 95 ? -7.948 -14.631 -4.743 1.00 93.88 95 ASP A CA 1
ATOM 697 C C . ASP A 1 95 ? -7.382 -14.737 -3.314 1.00 93.88 95 ASP A C 1
ATOM 699 O O . ASP A 1 95 ? -7.562 -15.751 -2.638 1.00 93.88 95 ASP A O 1
ATOM 703 N N . ASN A 1 96 ? -6.733 -13.675 -2.825 1.00 92.62 96 ASN A N 1
ATOM 704 C CA . ASN A 1 96 ? -6.196 -13.570 -1.465 1.00 92.62 96 ASN A CA 1
ATOM 705 C C . ASN A 1 96 ? -7.140 -12.843 -0.488 1.00 92.62 96 ASN A C 1
ATOM 707 O O . ASN A 1 96 ? -6.724 -12.439 0.599 1.00 92.62 96 ASN A O 1
ATOM 711 N N . GLY A 1 97 ? -8.417 -12.691 -0.846 1.00 89.81 97 GLY A N 1
ATOM 712 C CA . GLY A 1 97 ? -9.448 -12.156 0.042 1.00 89.81 97 GLY A CA 1
ATOM 713 C C . GLY A 1 97 ? -9.520 -10.629 0.103 1.00 89.81 97 GLY A C 1
ATOM 714 O O . GLY A 1 97 ? -10.162 -10.101 1.010 1.00 89.81 97 GLY A O 1
ATOM 715 N N . LEU A 1 98 ? -8.898 -9.916 -0.841 1.00 92.88 98 LEU A N 1
ATOM 716 C CA . LEU A 1 98 ? -9.065 -8.474 -1.031 1.00 92.88 98 LEU A CA 1
ATOM 717 C C . LEU A 1 98 ? -9.748 -8.189 -2.363 1.00 92.88 98 LEU A C 1
ATOM 719 O O . LEU A 1 98 ? -9.114 -8.147 -3.412 1.00 92.88 98 LEU A O 1
ATOM 723 N N . THR A 1 99 ? -11.058 -7.965 -2.325 1.00 93.75 99 THR A N 1
ATOM 724 C CA . THR A 1 99 ? -11.794 -7.539 -3.520 1.00 93.75 99 THR A CA 1
ATOM 725 C C . THR A 1 99 ? -11.747 -6.019 -3.621 1.00 93.75 99 THR A C 1
ATOM 727 O O . THR A 1 99 ? -12.254 -5.325 -2.735 1.00 93.75 99 THR A O 1
ATOM 730 N N . VAL A 1 100 ? -11.126 -5.516 -4.687 1.00 93.44 100 VAL A N 1
ATOM 731 C CA . VAL A 1 100 ? -11.031 -4.077 -4.961 1.00 93.44 100 VAL A CA 1
ATOM 732 C C . VAL A 1 100 ? -12.355 -3.512 -5.485 1.00 93.44 100 VAL A C 1
ATOM 734 O O . VAL A 1 100 ? -13.170 -4.261 -6.029 1.00 93.44 100 VAL A O 1
ATOM 737 N N . GLU A 1 101 ? -12.583 -2.209 -5.323 1.00 92.75 101 GLU A N 1
ATOM 738 C CA . GLU A 1 101 ? -13.830 -1.535 -5.738 1.00 92.75 101 GLU A CA 1
ATOM 739 C C . GLU A 1 101 ? -14.164 -1.743 -7.223 1.00 92.75 101 GLU A C 1
ATOM 741 O O . GLU A 1 101 ? -15.317 -2.015 -7.559 1.00 92.75 101 GLU A O 1
ATOM 746 N N . ASP A 1 102 ? -13.154 -1.745 -8.096 1.00 87.75 102 ASP A N 1
ATOM 747 C CA . ASP A 1 102 ? -13.314 -1.992 -9.538 1.00 87.75 102 ASP A CA 1
ATOM 748 C C . ASP A 1 102 ? -13.939 -3.359 -9.860 1.00 87.75 102 ASP A C 1
ATOM 750 O O . ASP A 1 102 ? -14.573 -3.540 -10.899 1.00 87.75 102 ASP A O 1
ATOM 754 N N . LEU A 1 103 ? -13.775 -4.330 -8.958 1.00 90.44 103 LEU A N 1
ATOM 755 C CA . LEU A 1 103 ? -14.329 -5.679 -9.067 1.00 90.44 103 LEU A CA 1
ATOM 756 C C . LEU A 1 103 ? -15.592 -5.862 -8.205 1.00 90.44 103 LEU A C 1
ATOM 758 O O . LEU A 1 103 ? -16.019 -6.989 -7.958 1.00 90.44 103 LEU A O 1
ATOM 762 N N . GLY A 1 104 ? -16.201 -4.763 -7.745 1.00 89.69 104 GLY A N 1
ATOM 763 C CA . GLY A 1 104 ? -17.404 -4.764 -6.907 1.00 89.69 104 GLY A CA 1
ATOM 764 C C . GLY A 1 104 ? -17.139 -5.036 -5.424 1.00 89.69 104 GLY A C 1
ATOM 765 O O . GLY A 1 104 ? -18.056 -5.423 -4.700 1.00 89.69 104 GLY A O 1
ATOM 766 N N . GLY A 1 105 ? -15.891 -4.881 -4.981 1.00 91.44 105 GLY A N 1
ATOM 767 C CA . GLY A 1 105 ? -15.492 -5.022 -3.586 1.00 91.44 105 GLY A CA 1
ATOM 768 C C . GLY A 1 105 ? -15.563 -3.721 -2.789 1.00 91.44 105 GLY A C 1
ATOM 769 O O . GLY A 1 105 ? -16.244 -2.773 -3.165 1.00 91.44 105 GLY A O 1
ATOM 770 N N . SER A 1 106 ? -14.849 -3.694 -1.663 1.00 89.31 106 SER A N 1
ATOM 771 C CA . SER A 1 106 ? -14.802 -2.553 -0.733 1.00 89.31 106 SER A CA 1
ATOM 772 C C . SER A 1 106 ? -13.381 -2.067 -0.441 1.00 89.31 106 SER A C 1
ATOM 774 O O . SER A 1 106 ? -13.189 -1.238 0.445 1.00 89.31 106 SER A O 1
ATOM 776 N N . VAL A 1 107 ? -12.373 -2.652 -1.093 1.00 93.06 107 VAL A N 1
ATOM 777 C CA . VAL A 1 107 ? -10.969 -2.279 -0.906 1.00 93.06 107 VAL A CA 1
ATOM 778 C C . VAL A 1 107 ? -10.610 -1.220 -1.937 1.00 93.06 107 VAL A C 1
ATOM 780 O O . VAL A 1 107 ? -10.686 -1.468 -3.140 1.00 93.06 107 VAL A O 1
ATOM 783 N N . ILE A 1 108 ? -10.180 -0.056 -1.463 1.00 93.25 108 ILE A N 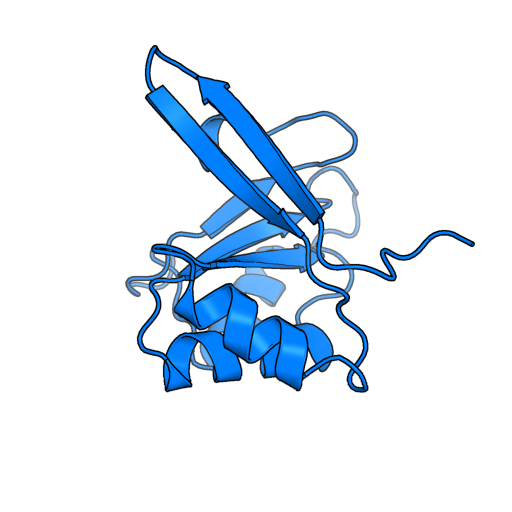1
ATOM 784 C CA . ILE A 1 108 ? -9.688 1.011 -2.334 1.00 93.25 108 ILE A CA 1
ATOM 785 C C . ILE A 1 108 ? -8.343 0.564 -2.913 1.00 93.25 108 ILE A C 1
ATOM 787 O O . ILE A 1 108 ? -7.449 0.141 -2.171 1.00 93.25 108 ILE A O 1
ATOM 791 N N . SER A 1 109 ? -8.195 0.658 -4.233 1.00 93.69 109 SER A N 1
ATOM 792 C CA . SER A 1 109 ? -6.924 0.426 -4.921 1.00 93.69 109 SER A CA 1
ATOM 793 C C . SER A 1 109 ? -6.496 1.661 -5.696 1.00 93.69 109 SER A C 1
ATOM 795 O O . SER A 1 109 ? -7.259 2.155 -6.519 1.00 93.69 109 SER A O 1
ATOM 797 N N . VAL A 1 110 ? -5.264 2.113 -5.472 1.00 94.12 110 VAL A N 1
ATOM 798 C CA . VAL A 1 110 ? -4.672 3.269 -6.153 1.00 94.12 110 VAL A CA 1
ATOM 799 C C . VAL A 1 110 ? -3.481 2.813 -6.985 1.00 94.12 110 VAL A C 1
ATOM 801 O O . VAL A 1 110 ? -2.600 2.099 -6.501 1.00 94.12 110 VAL A O 1
ATOM 804 N N . GLU A 1 111 ? -3.450 3.219 -8.248 1.00 94.19 111 GLU A N 1
ATOM 805 C CA . GLU A 1 111 ? -2.367 2.920 -9.182 1.00 94.19 111 GLU A CA 1
ATOM 806 C C . GLU A 1 111 ? -1.286 4.001 -9.095 1.00 94.19 111 GLU A C 1
ATOM 808 O O . GLU A 1 111 ? -1.520 5.170 -9.402 1.00 94.19 111 GLU A O 1
ATOM 813 N N . ILE A 1 112 ? -0.080 3.614 -8.681 1.00 94.12 112 ILE A N 1
ATOM 814 C CA . ILE A 1 112 ? 1.010 4.542 -8.389 1.00 94.12 112 ILE A CA 1
ATOM 815 C C . ILE A 1 112 ? 2.295 4.206 -9.151 1.00 94.12 112 ILE A C 1
ATOM 817 O O . ILE A 1 112 ? 2.592 3.065 -9.521 1.00 94.12 112 ILE A O 1
ATOM 821 N N . SER A 1 113 ? 3.134 5.223 -9.313 1.00 92.06 113 SER A N 1
ATOM 822 C CA . SER A 1 113 ? 4.544 5.052 -9.636 1.00 92.06 113 SER A CA 1
ATOM 823 C C . SER A 1 113 ? 5.388 5.791 -8.614 1.00 92.06 113 SER A C 1
ATOM 825 O O . SER A 1 113 ? 5.513 7.013 -8.645 1.00 92.06 113 SER A O 1
ATOM 827 N N . ALA A 1 114 ? 6.061 5.036 -7.747 1.00 88.44 114 ALA A N 1
ATOM 828 C CA . ALA A 1 114 ? 7.031 5.599 -6.810 1.00 88.44 114 ALA A CA 1
ATOM 829 C C . ALA A 1 114 ? 8.244 6.245 -7.513 1.00 88.44 114 ALA A C 1
ATOM 831 O O . ALA A 1 114 ? 9.003 6.976 -6.881 1.00 88.44 114 ALA A O 1
ATOM 832 N N . LYS A 1 115 ? 8.453 5.968 -8.809 1.00 88.88 115 LYS A N 1
ATOM 833 C CA . LYS A 1 115 ? 9.555 6.529 -9.598 1.00 88.88 115 LYS A CA 1
ATOM 834 C C . LYS A 1 115 ? 9.208 7.894 -10.182 1.00 88.88 115 LYS A C 1
ATOM 836 O O . LYS A 1 115 ? 10.048 8.789 -10.151 1.00 88.88 115 LYS A O 1
ATOM 841 N N . THR A 1 116 ? 8.014 8.040 -10.753 1.00 88.44 116 THR A N 1
ATOM 842 C CA . THR A 1 116 ? 7.577 9.305 -11.369 1.00 88.44 116 THR A CA 1
ATOM 843 C C . THR A 1 116 ? 6.797 10.191 -10.402 1.00 88.44 116 THR A C 1
ATOM 845 O O . THR A 1 116 ? 6.641 11.378 -10.666 1.00 88.44 116 THR A O 1
ATOM 848 N N . GLY A 1 117 ? 6.329 9.628 -9.286 1.00 85.19 117 GLY A N 1
ATOM 849 C CA . GLY A 1 117 ? 5.434 10.280 -8.334 1.00 85.19 117 GLY A CA 1
ATOM 850 C C . GLY A 1 117 ? 3.955 10.209 -8.726 1.00 85.19 117 GLY A C 1
ATOM 851 O O . GLY A 1 117 ? 3.117 10.723 -7.993 1.00 85.19 117 GLY A O 1
ATOM 852 N N . HIS A 1 118 ? 3.617 9.572 -9.852 1.00 88.81 118 HIS A N 1
ATOM 853 C CA . HIS A 1 118 ? 2.232 9.428 -10.306 1.00 88.81 118 HIS A CA 1
ATOM 854 C C . HIS A 1 118 ? 1.367 8.700 -9.266 1.00 88.81 118 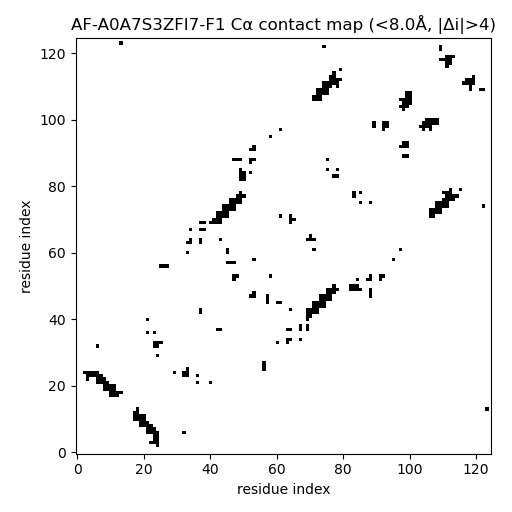HIS A C 1
ATOM 856 O O . HIS A 1 118 ? 1.802 7.684 -8.720 1.00 88.81 118 HIS A O 1
ATOM 862 N N . GLY A 1 119 ? 0.151 9.199 -9.022 1.00 84.00 119 GLY A N 1
ATOM 863 C CA . GLY A 1 119 ? -0.847 8.585 -8.135 1.00 84.00 119 GLY A CA 1
ATOM 864 C C . GLY A 1 119 ? -0.529 8.653 -6.635 1.00 84.00 119 GLY A C 1
ATOM 865 O O . GLY A 1 119 ? -1.325 8.197 -5.821 1.00 84.00 119 GLY A O 1
ATOM 866 N N . LEU A 1 120 ? 0.620 9.218 -6.234 1.00 83.56 120 LEU A N 1
ATOM 867 C CA . LEU A 1 120 ? 0.932 9.411 -4.811 1.00 83.56 120 LEU A CA 1
ATOM 868 C C . LEU A 1 120 ? 0.013 10.446 -4.159 1.00 83.56 120 LEU A C 1
ATOM 870 O O . LEU A 1 120 ? -0.264 10.340 -2.968 1.00 83.56 120 LEU A O 1
ATOM 874 N N . ASP A 1 121 ? -0.455 11.421 -4.937 1.00 83.06 121 ASP A N 1
ATOM 875 C CA . ASP A 1 121 ? -1.416 12.411 -4.468 1.00 83.06 121 ASP A CA 1
ATOM 876 C C . ASP A 1 121 ? -2.758 11.756 -4.144 1.00 83.06 121 ASP A C 1
ATOM 878 O O . ASP A 1 121 ? -3.199 11.859 -3.004 1.00 83.06 121 ASP A O 1
ATOM 882 N N . ASP A 1 122 ? -3.290 10.959 -5.074 1.00 83.31 122 ASP A N 1
ATOM 883 C CA . ASP A 1 122 ? -4.547 10.216 -4.915 1.00 83.31 122 ASP A CA 1
ATOM 884 C C . ASP A 1 122 ? -4.517 9.222 -3.739 1.00 83.31 122 ASP A C 1
ATOM 886 O O . ASP A 1 122 ? -5.546 8.921 -3.146 1.00 83.31 122 ASP A O 1
ATOM 890 N N . LEU A 1 123 ? -3.336 8.702 -3.377 1.00 79.69 123 LEU A N 1
ATOM 891 C CA . LEU A 1 123 ? -3.164 7.821 -2.214 1.00 79.69 123 LEU A CA 1
ATOM 892 C C . LEU A 1 123 ? -3.263 8.571 -0.873 1.00 79.69 123 L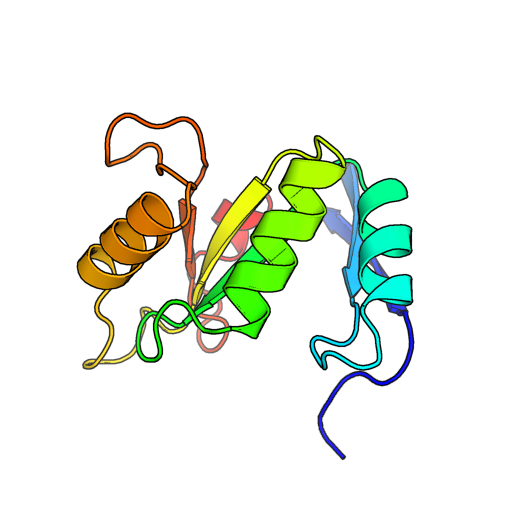EU A C 1
ATOM 894 O O . LEU A 1 123 ? -3.449 7.942 0.169 1.00 79.69 123 LEU A O 1
ATOM 898 N N . THR A 1 124 ? -3.066 9.889 -0.881 1.00 75.12 124 THR A N 1
ATOM 899 C CA . THR A 1 124 ? -2.969 10.724 0.328 1.00 75.12 124 THR A CA 1
ATOM 900 C C . THR A 1 124 ? -4.050 11.801 0.415 1.00 75.12 124 THR A C 1
ATOM 902 O O . THR A 1 124 ? -3.963 12.664 1.289 1.00 75.12 124 THR A O 1
ATOM 905 N N . ASP A 1 125 ? -5.047 11.754 -0.466 1.00 72.69 125 ASP A N 1
ATOM 906 C CA . ASP A 1 125 ? -6.244 12.601 -0.437 1.00 72.69 125 ASP A CA 1
ATOM 907 C C . ASP A 1 125 ? -7.422 11.874 0.236 1.00 72.69 125 ASP A C 1
ATOM 909 O O . ASP A 1 125 ? -8.206 12.567 0.928 1.00 72.69 125 ASP A O 1
#

Solvent-accessible surface area (backbone atoms only — not comparable to full-atom values): 7395 Å² total; per-residue (Å²): 143,90,71,68,87,55,83,43,76,50,80,46,79,55,95,96,40,81,44,78,48,75,49,61,43,74,55,77,92,36,49,72,56,45,52,53,50,50,74,73,39,83,63,43,79,47,76,35,39,18,64,75,34,80,43,74,60,48,55,52,52,52,49,49,32,58,76,68,71,34,51,57,38,36,34,35,27,47,62,84,43,97,69,40,39,58,68,61,31,52,51,49,35,36,79,70,75,44,40,33,45,94,78,76,39,84,26,53,71,40,67,20,17,89,86,82,54,45,45,54,62,74,72,74,111

Organism: NCBI:txid91324

InterPro domains:
  IPR000795 Translational (tr)-type GTP-binding domain [PF00009] (2-124)
  IPR000795 Translational (tr)-type GTP-binding domain [PS51722] (1-125)
  IPR005225 Small GTP-binding domain [TIGR00231] (3-124)
  IPR015760 Translation initiation factor IF- 2 [PTHR43381] (1-123)
  IPR027417 P-loop containing nucleoside triphosphate hydrolase [G3DSA:3.40.50.300] (1-125)
  IPR027417 P-loop containing nucleoside triphosphate hydrolase [SSF52540] (2-124)

Secondary structure (DSSP, 8-state):
--S--S-EEEEEEETTEEEEEEE---SGGGHHHHHHHHHT-S-EEEEEETTTBS-HHHHHHHHHHHHTT--EEEEEE-TTSTT--HHHHHHHHHHTT--BGGGTSSBEEEEE-TTT-TTTTTT--

Radius of gyration: 14.34 Å; Cα contacts (8 Å, |Δi|>4): 200; chains: 1; bounding box: 40×36×37 Å

Foldseek 3Di:
DPFDPDWDWDWDDDPNDIDIDTDFTLDPVRLVVLLVVLLVDQAAEQEAEQQPAQDPSSLSSVVSNVVNVHAYEYEHEPPVDPRGNPVVNQVVCVVSVDHDVVNVGDHHYFYAYPVVGPRVVVVVD

Sequence (125 aa):
GGITQSLGGFLVSRNEQEMCFLDTPGHSVFRSMRAKGCQATDIAIIIVSATDGVQEQTIESIRIAQENCVPIIVAINKCDVDGADIDGVKGQLMDNGLTVEDLGGSVISVEISAKTGHGLDDLTD

pLDDT: mean 84.24, std 11.8, range [42.62, 95.69]

Nearest PDB structures (foldseek):
  7po2-assembly1_7  TM=9.682E-01  e=1.008E-13  Homo sapiens
  7unv-assembly1_x  TM=9.676E-01  e=3.683E-13  Pseudomonas aeruginosa PAO1
  4b3x-assembly1_A  TM=8.319E-01  e=5.412E-11  Thermus thermophilus HB8
  5lmv-assembly1_a  TM=8.661E-01  e=1.178E-10  Thermus thermophilus HB8
  7unu-assembly1_x  TM=8.597E-01  e=2.918E-10  Pseudomonas aeruginosa PAO1